Protein AF-A0A7W0VA22-F1 (afdb_monomer_lite)

Secondary structure (DSSP, 8-state):
-HHHHHHHHHHHHHHHHHHHHH-HHHHHHHHHHHHHHHHHHHHHHHHHHHHHHHTTPPPHHHHHHHHHHHHHHHHHHHHHHHHHH-

Structure (mmCIF, N/CA/C/O backbone):
data_AF-A0A7W0VA22-F1
#
_entry.id   AF-A0A7W0VA22-F1
#
loop_
_atom_site.group_PDB
_atom_site.id
_atom_site.type_symbol
_atom_site.label_atom_id
_atom_site.label_alt_id
_atom_site.label_comp_id
_atom_site.label_asym_id
_atom_site.label_entity_id
_atom_site.label_seq_id
_atom_site.pdbx_PDB_ins_code
_atom_site.Cartn_x
_atom_site.Cartn_y
_atom_site.Cartn_z
_atom_site.occupancy
_atom_site.B_iso_or_equiv
_atom_site.auth_seq_id
_atom_site.auth_comp_id
_atom_site.auth_asym_id
_atom_site.auth_atom_id
_atom_site.pdbx_PDB_model_num
ATOM 1 N N . MET A 1 1 ? 1.030 20.598 41.820 1.00 60.75 1 MET A N 1
ATOM 2 C CA . MET A 1 1 ? -0.289 20.333 41.199 1.00 60.75 1 MET A CA 1
ATOM 3 C C . MET A 1 1 ? -0.217 19.308 40.061 1.00 60.75 1 MET A C 1
ATOM 5 O O . MET A 1 1 ? -1.055 18.423 40.040 1.00 60.75 1 MET A O 1
ATOM 9 N N . TRP A 1 2 ? 0.811 19.317 39.197 1.00 71.25 2 TRP A N 1
ATOM 10 C CA . TRP A 1 2 ? 0.985 18.299 38.137 1.00 71.25 2 TRP A CA 1
ATOM 11 C C . TRP A 1 2 ? 1.088 16.851 38.645 1.00 71.25 2 TRP A C 1
ATOM 13 O O . TRP A 1 2 ? 0.376 15.984 38.162 1.00 71.25 2 TRP A O 1
ATOM 23 N N . LYS A 1 3 ? 1.910 16.592 39.674 1.00 75.31 3 LYS A N 1
ATOM 24 C CA . LYS A 1 3 ? 2.084 15.235 40.235 1.00 75.31 3 LYS A CA 1
ATOM 25 C C . LYS A 1 3 ? 0.783 14.627 40.775 1.00 75.31 3 LYS A C 1
ATOM 27 O O . LYS A 1 3 ? 0.572 13.432 40.667 1.00 75.31 3 LYS A O 1
ATOM 32 N N . GLN A 1 4 ? -0.103 15.453 41.327 1.00 75.00 4 GLN A N 1
ATOM 33 C CA . GLN A 1 4 ? -1.375 14.999 41.893 1.00 75.00 4 GLN A CA 1
ATOM 34 C C . GLN A 1 4 ? -2.395 14.673 40.792 1.00 75.00 4 GLN A C 1
ATOM 36 O O . GLN A 1 4 ? -3.077 13.657 40.875 1.00 75.00 4 GLN A O 1
ATOM 41 N N . GLY A 1 5 ? -2.441 15.491 39.733 1.00 73.44 5 GLY A N 1
ATOM 42 C CA . GLY A 1 5 ? -3.232 15.202 38.533 1.00 73.44 5 GLY A CA 1
ATOM 43 C C . GLY A 1 5 ? -2.714 13.984 37.765 1.00 73.44 5 GLY A C 1
ATOM 44 O O . GLY A 1 5 ? -3.513 13.166 37.326 1.00 73.44 5 GLY A O 1
ATOM 45 N N . PHE A 1 6 ? -1.390 13.820 37.674 1.00 78.12 6 PHE A N 1
ATOM 46 C CA . PHE A 1 6 ? -0.760 12.640 37.083 1.00 78.12 6 PHE A CA 1
ATOM 47 C C . PHE A 1 6 ? -1.111 11.370 37.860 1.00 78.12 6 PHE A C 1
ATOM 49 O O . PHE A 1 6 ? -1.583 10.422 37.253 1.00 78.12 6 PHE A O 1
ATOM 56 N N . ASN A 1 7 ? -0.992 11.378 39.191 1.00 80.69 7 ASN A N 1
ATOM 57 C CA . ASN A 1 7 ? -1.345 10.217 40.012 1.00 80.69 7 ASN A CA 1
ATOM 58 C C . ASN A 1 7 ? -2.841 9.871 39.914 1.00 80.69 7 ASN A C 1
ATOM 60 O O . ASN A 1 7 ? -3.201 8.701 39.838 1.00 80.69 7 ASN A O 1
ATOM 64 N N . ALA A 1 8 ? -3.725 10.874 39.881 1.00 77.81 8 ALA A N 1
ATOM 65 C CA . ALA A 1 8 ? -5.158 10.642 39.698 1.00 77.81 8 ALA A CA 1
ATOM 66 C C . ALA A 1 8 ? -5.475 10.061 38.307 1.00 77.81 8 ALA A C 1
ATOM 68 O O . ALA A 1 8 ? -6.292 9.149 38.187 1.00 77.81 8 ALA A O 1
ATOM 69 N N . TRP A 1 9 ? -4.802 10.554 37.264 1.00 77.88 9 TRP A N 1
ATOM 70 C CA . TRP A 1 9 ? -4.917 10.030 35.904 1.00 77.88 9 TRP A CA 1
ATOM 71 C C . TRP A 1 9 ? -4.355 8.611 35.783 1.00 77.88 9 TRP A C 1
ATOM 73 O O . TRP A 1 9 ? -5.003 7.748 35.196 1.00 77.88 9 TRP A O 1
ATOM 83 N N . GLU A 1 10 ? -3.189 8.351 36.368 1.00 77.56 10 GLU A N 1
ATOM 84 C CA . GLU A 1 10 ? -2.536 7.044 36.389 1.00 77.56 10 GLU A CA 1
ATOM 85 C C . GLU A 1 10 ? -3.414 6.021 37.105 1.00 77.56 10 GLU A C 1
ATOM 87 O O . GLU A 1 10 ? -3.638 4.931 36.587 1.00 77.56 10 GLU A O 1
ATOM 92 N N . GLN A 1 11 ? -3.998 6.385 38.245 1.00 82.31 11 GLN A N 1
ATOM 93 C CA . GLN A 1 11 ? -4.858 5.488 39.004 1.00 82.31 11 GLN A CA 1
ATOM 94 C C . GLN A 1 11 ? -6.183 5.200 38.285 1.00 82.31 11 GLN A C 1
ATOM 96 O O . GLN A 1 11 ? -6.624 4.050 38.257 1.00 82.31 11 GLN A O 1
ATOM 101 N N . ALA A 1 12 ? -6.792 6.205 37.650 1.00 76.56 12 ALA A N 1
ATOM 102 C CA . ALA A 1 12 ? -7.999 6.016 36.845 1.00 76.56 12 ALA A CA 1
ATOM 103 C C . ALA A 1 12 ? -7.726 5.174 35.588 1.00 76.56 12 ALA A C 1
ATOM 105 O O . ALA A 1 12 ? -8.495 4.268 35.261 1.00 76.56 12 ALA A O 1
ATOM 106 N N . THR A 1 13 ? -6.608 5.440 34.912 1.00 73.38 13 THR A N 1
ATOM 107 C CA . THR A 1 13 ? -6.193 4.711 33.710 1.00 73.38 13 THR A CA 1
ATOM 108 C C . THR A 1 13 ? -5.830 3.277 34.059 1.00 73.38 13 THR A C 1
ATOM 110 O O . THR A 1 13 ? -6.294 2.371 33.383 1.00 73.38 13 THR A O 1
ATOM 113 N N . SER A 1 14 ? -5.088 3.053 35.144 1.00 71.62 14 SER A N 1
ATOM 114 C CA . SER A 1 14 ? -4.721 1.726 35.644 1.00 71.62 14 SER A CA 1
ATOM 115 C C . SER A 1 14 ? -5.956 0.877 35.945 1.00 71.62 14 SER A C 1
ATOM 117 O O . SER A 1 14 ? -6.095 -0.205 35.386 1.00 71.62 14 SER A O 1
ATOM 119 N N . GLN A 1 15 ? -6.923 1.396 36.707 1.00 73.38 15 GLN A N 1
ATOM 120 C CA . GLN A 1 15 ? -8.149 0.652 37.024 1.00 73.38 15 GLN A CA 1
ATOM 121 C C . GLN A 1 15 ? -9.007 0.351 35.788 1.00 73.38 15 GLN A C 1
ATOM 123 O O . GLN A 1 15 ? -9.666 -0.689 35.722 1.00 73.38 15 GLN A O 1
ATOM 128 N N . TYR A 1 16 ? -9.030 1.257 34.809 1.00 68.12 16 TYR A N 1
ATOM 129 C CA . TYR A 1 16 ? -9.747 1.045 33.555 1.00 68.12 16 TYR A CA 1
ATOM 130 C C . TYR A 1 16 ? -9.035 0.016 32.669 1.00 68.12 16 TYR A C 1
ATOM 132 O O . TYR A 1 16 ? -9.665 -0.914 32.169 1.00 68.12 16 TYR A O 1
ATOM 140 N N . MET A 1 17 ? -7.716 0.143 32.530 1.00 66.88 17 MET A N 1
ATOM 141 C CA . MET A 1 17 ? -6.863 -0.757 31.760 1.00 66.88 17 MET A CA 1
ATOM 142 C C . MET A 1 17 ? -6.891 -2.164 32.353 1.00 66.88 17 MET A C 1
ATOM 144 O O . MET A 1 17 ? -7.046 -3.128 31.615 1.00 66.88 17 MET A O 1
ATOM 148 N N . GLU A 1 18 ? -6.833 -2.290 33.677 1.00 67.94 18 GLU A N 1
ATOM 149 C CA . GLU A 1 18 ? -6.936 -3.563 34.380 1.00 67.94 18 GLU A CA 1
ATOM 150 C C . GLU A 1 18 ? -8.303 -4.200 34.133 1.00 67.94 18 GLU A C 1
ATOM 152 O O . GLU A 1 18 ? -8.346 -5.345 33.709 1.00 67.94 18 GLU A O 1
ATOM 157 N N . LYS A 1 19 ? -9.422 -3.471 34.253 1.00 68.19 19 LYS A N 1
ATOM 158 C CA . LYS A 1 19 ? -10.768 -4.010 33.959 1.00 68.19 19 LYS A CA 1
ATOM 159 C C . LYS A 1 19 ? -10.972 -4.409 32.497 1.00 68.19 19 LYS A C 1
ATOM 161 O O . LYS A 1 19 ? -11.673 -5.381 32.230 1.00 68.19 19 LYS A O 1
ATOM 166 N N . VAL A 1 20 ? -10.390 -3.669 31.554 1.00 66.62 20 VAL A N 1
ATOM 167 C CA . VAL A 1 20 ? -10.479 -3.984 30.121 1.00 66.62 20 VAL A CA 1
ATOM 168 C C . VAL A 1 20 ? -9.582 -5.171 29.770 1.00 66.62 20 VAL A C 1
ATOM 170 O O . VAL A 1 20 ? -10.017 -6.047 29.031 1.00 66.62 20 VAL A O 1
ATOM 173 N N . LEU A 1 21 ? -8.367 -5.240 30.321 1.00 66.62 21 LEU A N 1
ATOM 174 C CA . LEU A 1 21 ? -7.399 -6.305 30.040 1.00 66.62 21 LEU A CA 1
ATOM 175 C C . LEU A 1 21 ? -7.682 -7.607 30.808 1.00 66.62 21 LEU A C 1
ATOM 177 O O . LEU A 1 21 ? -7.342 -8.685 30.331 1.00 66.62 21 LEU A O 1
ATOM 181 N N . SER A 1 22 ? -8.306 -7.530 31.984 1.00 67.62 22 SER A N 1
ATOM 182 C CA . SER A 1 22 ? -8.656 -8.703 32.800 1.00 67.62 22 SER A CA 1
ATOM 183 C C . SER A 1 22 ? -10.020 -9.299 32.455 1.00 67.62 22 SER A C 1
ATOM 185 O O . SER A 1 22 ? -10.321 -10.404 32.904 1.00 67.62 22 SER A O 1
ATOM 187 N N . ASN A 1 23 ? -10.841 -8.616 31.644 1.00 58.75 23 ASN A N 1
ATOM 188 C CA . ASN A 1 23 ? -12.148 -9.118 31.237 1.00 58.75 23 ASN A CA 1
ATOM 189 C C . ASN A 1 23 ? -12.124 -9.684 29.797 1.00 58.75 23 ASN A C 1
ATOM 191 O O . ASN A 1 23 ? -12.270 -8.933 28.824 1.00 58.75 23 ASN A O 1
ATOM 195 N N . PRO A 1 24 ? -11.995 -11.016 29.625 1.00 60.03 24 PRO A N 1
ATOM 196 C CA . PRO A 1 24 ? -11.952 -11.665 28.310 1.00 60.03 24 PRO A CA 1
ATOM 197 C C . PRO A 1 24 ? -13.229 -11.463 27.474 1.00 60.03 24 PRO A C 1
ATOM 199 O O . PRO A 1 24 ? -13.182 -11.602 26.251 1.00 60.03 24 PRO A O 1
ATOM 202 N N . VAL A 1 25 ? -14.347 -11.071 28.101 1.00 62.28 25 VAL A N 1
ATOM 203 C CA . VAL A 1 25 ? -15.619 -10.743 27.429 1.00 62.28 25 VAL A CA 1
ATOM 204 C C . VAL A 1 25 ? -15.526 -9.447 26.613 1.00 62.28 25 VAL A C 1
ATOM 206 O O . VAL A 1 25 ? -16.306 -9.258 25.686 1.00 62.28 25 VAL A O 1
ATOM 209 N N . VAL A 1 26 ? -14.557 -8.568 26.894 1.00 59.84 26 VAL A N 1
ATOM 210 C CA . VAL A 1 26 ? -14.333 -7.333 26.121 1.00 59.84 26 VAL A CA 1
ATOM 211 C C . VAL A 1 26 ? -13.196 -7.519 25.117 1.00 59.84 26 VAL A C 1
ATOM 213 O O . VAL A 1 26 ? -13.340 -7.141 23.958 1.00 59.84 26 VAL A O 1
ATOM 216 N N . LEU A 1 27 ? -12.095 -8.164 25.515 1.00 61.09 27 LEU A N 1
ATOM 217 C CA . LEU A 1 27 ? -10.919 -8.342 24.653 1.00 61.09 27 LEU A CA 1
ATOM 218 C C . LEU A 1 27 ? -11.174 -9.218 23.425 1.00 61.09 27 LEU A C 1
ATOM 220 O O . LEU A 1 27 ? -10.717 -8.883 22.332 1.00 61.09 27 LEU A O 1
ATOM 224 N N . GLY A 1 28 ? -11.904 -10.324 23.585 1.00 64.00 28 GLY A N 1
ATOM 225 C CA . GLY A 1 28 ? -12.197 -11.236 22.479 1.00 64.00 28 GLY A CA 1
ATOM 226 C C . GLY A 1 28 ? -13.088 -10.584 21.414 1.00 64.00 28 GLY A C 1
ATOM 227 O O . GLY A 1 28 ? -12.666 -10.453 20.262 1.00 64.00 28 GLY A O 1
ATOM 228 N N . PRO A 1 29 ? -14.297 -10.115 21.776 1.00 68.88 29 PRO A N 1
ATOM 229 C CA . PRO A 1 29 ? -15.220 -9.497 20.829 1.00 68.88 29 PRO A CA 1
ATOM 230 C C . PRO A 1 29 ? -14.709 -8.171 20.262 1.00 68.88 29 PRO A C 1
ATOM 232 O O . PRO A 1 29 ? -14.827 -7.952 19.059 1.00 68.88 29 PRO A O 1
ATOM 235 N N . ALA A 1 30 ? -14.083 -7.306 21.070 1.00 67.12 30 ALA A N 1
ATOM 236 C CA . ALA A 1 30 ? -13.553 -6.036 20.571 1.00 67.12 30 ALA A CA 1
ATOM 237 C C . ALA A 1 30 ? -12.350 -6.244 19.642 1.00 67.12 30 ALA A C 1
ATOM 239 O O . ALA A 1 30 ? -12.261 -5.590 18.604 1.00 67.12 30 ALA A O 1
ATOM 240 N N . GLY A 1 31 ? -11.460 -7.193 19.957 1.00 67.25 31 GLY A N 1
ATOM 241 C CA . GLY A 1 31 ? -10.353 -7.563 19.076 1.00 67.25 31 GLY A CA 1
ATOM 242 C C . GLY A 1 31 ? -10.842 -8.157 17.754 1.00 67.25 31 GLY A C 1
ATOM 243 O O . GLY A 1 31 ? -10.340 -7.793 16.687 1.00 67.25 31 GLY A O 1
ATOM 244 N N . ALA A 1 32 ? -11.871 -9.008 17.795 1.00 75.44 32 ALA A N 1
ATOM 245 C CA . ALA A 1 32 ? -12.494 -9.568 16.599 1.00 75.44 32 ALA A CA 1
ATOM 246 C C . ALA A 1 32 ? -13.189 -8.491 15.750 1.00 75.44 32 ALA A C 1
ATOM 248 O O . ALA A 1 32 ? -13.006 -8.467 14.533 1.00 75.44 32 ALA A O 1
ATOM 249 N N . MET A 1 33 ? -13.920 -7.562 16.375 1.00 75.88 33 MET A N 1
ATOM 250 C CA . MET A 1 33 ? -14.568 -6.445 15.681 1.00 75.88 33 MET A CA 1
ATOM 251 C C . MET A 1 33 ? -13.555 -5.470 15.081 1.00 75.88 33 MET A C 1
ATOM 253 O O . MET A 1 33 ? -13.705 -5.092 13.923 1.00 75.88 33 MET A O 1
ATOM 257 N N . LEU A 1 34 ? -12.493 -5.106 15.806 1.00 81.25 34 LEU A N 1
ATOM 258 C CA . LEU A 1 34 ? -11.415 -4.269 15.275 1.00 81.25 34 LEU A CA 1
ATOM 259 C C . LEU A 1 34 ? -10.710 -4.962 14.105 1.00 81.25 34 LEU A C 1
ATOM 261 O O . LEU A 1 34 ? -10.474 -4.346 13.070 1.00 81.25 34 LEU A O 1
ATOM 265 N N . THR A 1 35 ? -10.425 -6.258 14.234 1.00 79.31 35 THR A N 1
ATOM 266 C CA . THR A 1 35 ? -9.827 -7.053 13.154 1.00 79.31 35 THR A CA 1
ATOM 267 C C . THR A 1 35 ? -10.737 -7.096 11.930 1.00 79.31 35 THR A C 1
ATOM 269 O O . THR A 1 35 ? -10.266 -6.913 10.808 1.00 79.31 35 THR A O 1
ATOM 272 N N . ALA A 1 36 ? -12.038 -7.312 12.126 1.00 82.88 36 ALA A N 1
ATOM 273 C CA . ALA A 1 36 ? -13.021 -7.298 11.051 1.00 82.88 36 ALA A CA 1
ATOM 274 C C . ALA A 1 36 ? -13.092 -5.916 10.386 1.00 82.88 36 ALA A C 1
ATOM 276 O O . ALA A 1 36 ? -12.978 -5.826 9.168 1.00 82.88 36 ALA A O 1
ATOM 277 N N . ALA A 1 37 ? -13.175 -4.840 11.170 1.00 81.44 37 ALA A N 1
ATOM 278 C CA . ALA A 1 37 ? -13.187 -3.469 10.669 1.00 81.44 37 ALA A CA 1
ATOM 279 C C . ALA A 1 37 ? -11.917 -3.136 9.869 1.00 81.44 37 ALA A C 1
ATOM 281 O O . ALA A 1 37 ? -12.004 -2.577 8.777 1.00 81.44 37 ALA A O 1
ATOM 282 N N . MET A 1 38 ? -10.741 -3.538 10.357 1.00 86.50 38 MET A N 1
ATOM 283 C CA . MET A 1 38 ? -9.467 -3.335 9.665 1.00 86.50 38 MET A CA 1
ATOM 284 C C . MET A 1 38 ? -9.375 -4.140 8.366 1.00 86.50 38 MET A C 1
ATOM 286 O O . MET A 1 38 ? -8.911 -3.608 7.358 1.00 86.50 38 MET A O 1
ATOM 290 N N . LYS A 1 39 ? -9.854 -5.392 8.345 1.00 88.25 39 LYS A N 1
ATOM 291 C CA . LYS A 1 39 ? -9.935 -6.200 7.116 1.00 88.25 39 LYS A CA 1
ATOM 292 C C . LYS A 1 39 ? -10.880 -5.571 6.094 1.00 88.25 39 LYS A C 1
ATOM 294 O O . LYS A 1 39 ? -10.522 -5.483 4.922 1.00 8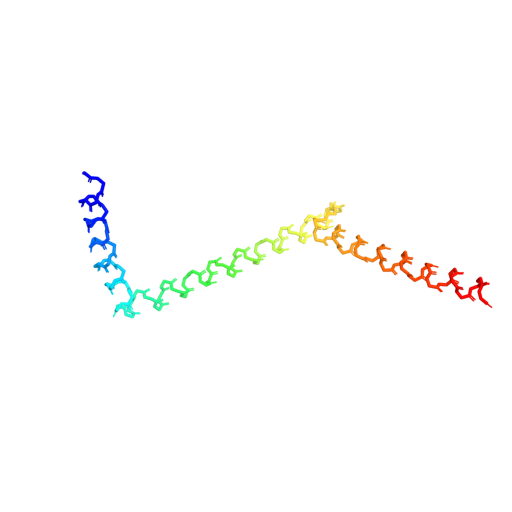8.25 39 LYS A O 1
ATOM 299 N N . THR A 1 40 ? -12.043 -5.094 6.533 1.00 87.31 40 THR A N 1
ATOM 300 C CA . THR A 1 40 ? -13.007 -4.394 5.674 1.00 87.31 40 THR A CA 1
ATOM 301 C C . THR A 1 40 ? -12.414 -3.106 5.113 1.00 87.31 40 THR A C 1
ATOM 303 O O . THR A 1 40 ? -12.491 -2.883 3.908 1.00 87.31 40 THR A O 1
ATOM 306 N N . LYS A 1 41 ? -11.751 -2.296 5.948 1.00 87.88 41 LYS A N 1
ATOM 307 C CA . LYS A 1 41 ? -11.047 -1.085 5.506 1.00 87.88 41 LYS A CA 1
ATOM 308 C C . LYS A 1 41 ? -9.977 -1.411 4.462 1.00 87.88 41 LYS A C 1
ATOM 310 O O . LYS A 1 41 ? -9.971 -0.813 3.396 1.00 87.88 41 LYS A O 1
ATOM 315 N N . ALA A 1 42 ? -9.130 -2.406 4.723 1.00 89.06 42 ALA A N 1
ATOM 316 C CA . ALA A 1 42 ? -8.090 -2.819 3.784 1.00 89.06 42 ALA A CA 1
ATOM 317 C C . ALA A 1 42 ? -8.666 -3.316 2.444 1.00 89.06 42 ALA A C 1
ATOM 319 O O . ALA A 1 42 ? -8.105 -3.041 1.382 1.00 89.06 42 ALA A O 1
ATOM 320 N N . ALA A 1 43 ? -9.794 -4.032 2.474 1.00 87.62 43 ALA A N 1
ATOM 321 C CA . ALA A 1 43 ? -10.493 -4.460 1.266 1.00 87.62 43 ALA A CA 1
ATOM 322 C C . ALA A 1 43 ? -11.081 -3.270 0.488 1.00 87.62 43 ALA A C 1
ATOM 324 O O . ALA A 1 43 ? -10.950 -3.228 -0.735 1.00 87.62 43 ALA A O 1
ATOM 325 N N . ALA A 1 44 ? -11.668 -2.292 1.182 1.00 83.50 44 ALA A N 1
ATOM 326 C CA . ALA A 1 44 ? -12.186 -1.065 0.581 1.00 83.50 44 ALA A CA 1
ATOM 327 C C . ALA A 1 44 ? -11.069 -0.223 -0.055 1.00 83.50 44 ALA A C 1
ATOM 329 O O . ALA A 1 44 ? -11.192 0.175 -1.211 1.00 83.50 44 ALA A O 1
ATOM 330 N N . ASP A 1 45 ? -9.945 -0.039 0.643 1.00 83.44 45 ASP A N 1
ATOM 331 C CA . ASP A 1 45 ? -8.770 0.670 0.123 1.00 83.44 45 ASP A CA 1
ATOM 332 C C . ASP A 1 45 ? -8.230 -0.013 -1.145 1.00 83.44 45 ASP A C 1
ATOM 334 O O . ASP A 1 45 ? -7.902 0.647 -2.134 1.00 83.44 45 ASP A O 1
ATOM 338 N N . LYS A 1 46 ? -8.197 -1.354 -1.163 1.00 83.38 46 LYS A N 1
ATOM 339 C CA . LYS A 1 46 ? -7.791 -2.136 -2.339 1.00 83.38 46 LYS A CA 1
ATOM 340 C C . LYS A 1 46 ? -8.778 -1.994 -3.498 1.00 83.38 46 LYS A C 1
ATOM 342 O O . LYS A 1 46 ? -8.341 -1.869 -4.639 1.00 83.38 46 LYS A O 1
ATOM 347 N N . ALA A 1 47 ? -10.082 -2.008 -3.228 1.00 84.81 47 ALA A N 1
ATOM 348 C CA . ALA A 1 47 ? -11.111 -1.824 -4.249 1.00 84.81 47 ALA A CA 1
ATOM 349 C C . ALA A 1 47 ? -11.066 -0.410 -4.844 1.00 84.81 47 ALA A C 1
ATOM 351 O O . ALA A 1 47 ? -11.150 -0.257 -6.058 1.00 84.81 47 ALA A O 1
ATOM 352 N N . MET A 1 48 ? -10.856 0.609 -4.010 1.00 83.56 48 MET A N 1
ATOM 353 C CA . MET A 1 48 ? -10.695 1.991 -4.453 1.00 83.56 48 MET A CA 1
ATOM 354 C C . MET A 1 48 ? -9.425 2.160 -5.290 1.00 83.56 48 MET A C 1
ATOM 356 O O . MET A 1 48 ? -9.478 2.724 -6.376 1.00 83.56 48 MET A O 1
ATOM 360 N N . SER A 1 49 ? -8.300 1.595 -4.848 1.00 78.50 49 SER A N 1
ATOM 361 C CA . SER A 1 49 ? -7.065 1.559 -5.639 1.00 78.50 49 SER A CA 1
ATOM 362 C C . SER A 1 49 ? -7.266 0.862 -6.986 1.00 78.50 49 SER A C 1
ATOM 364 O O . S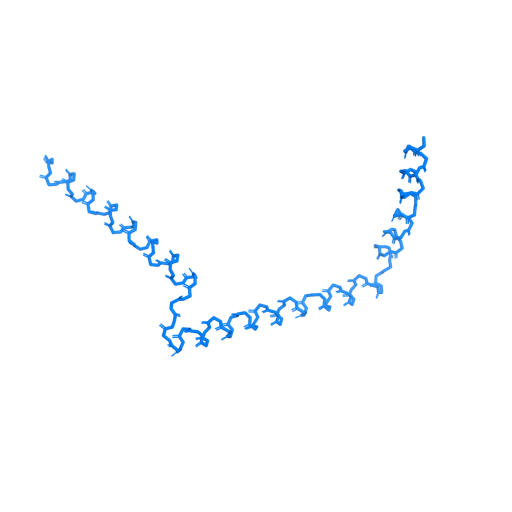ER A 1 49 ? -6.789 1.367 -8.001 1.00 78.50 49 SER A O 1
ATOM 366 N N . ALA A 1 50 ? -7.982 -0.265 -7.012 1.00 79.88 50 ALA A N 1
ATOM 367 C CA . ALA A 1 50 ? -8.297 -0.966 -8.248 1.00 79.88 50 ALA A CA 1
ATOM 368 C C . ALA A 1 50 ? -9.176 -0.103 -9.157 1.00 79.88 50 ALA A C 1
ATOM 370 O O . ALA A 1 50 ? -8.826 0.071 -10.312 1.00 79.88 50 ALA A O 1
ATOM 371 N N . TRP A 1 51 ? -10.239 0.510 -8.629 1.00 80.44 51 TRP A N 1
ATOM 372 C CA . TRP A 1 51 ? -11.124 1.417 -9.367 1.00 80.44 51 TRP A CA 1
ATOM 373 C C . TRP A 1 51 ? -10.371 2.587 -10.006 1.00 80.44 51 TRP A C 1
ATOM 375 O O . TRP A 1 51 ? -10.583 2.909 -11.173 1.00 80.44 51 TRP A O 1
ATOM 385 N N . TRP A 1 52 ? -9.457 3.206 -9.257 1.00 77.94 52 TRP A N 1
ATOM 386 C CA . TR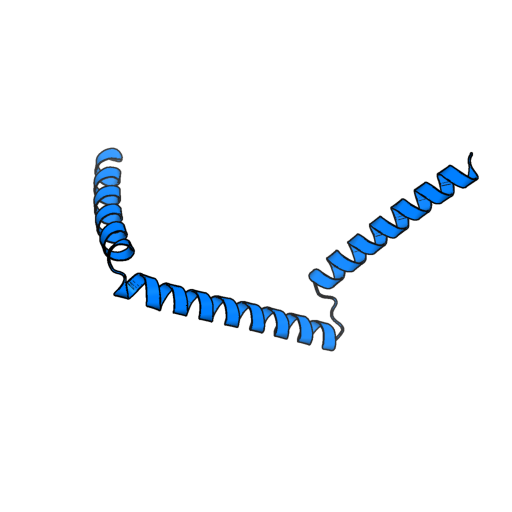P A 1 52 ? -8.629 4.305 -9.753 1.00 77.94 52 TRP A CA 1
ATOM 387 C C . TRP A 1 52 ? -7.700 3.830 -10.872 1.00 77.94 52 TRP A C 1
ATOM 389 O O . TRP A 1 52 ? -7.569 4.511 -11.887 1.00 77.94 52 TRP A O 1
ATOM 399 N N . SER A 1 53 ? -7.144 2.623 -10.732 1.00 73.44 53 SER A N 1
ATOM 400 C CA . SER A 1 53 ? -6.372 1.965 -11.785 1.00 73.44 53 SER A CA 1
ATOM 401 C C . SER A 1 53 ? -7.223 1.673 -13.030 1.00 73.44 53 SER A C 1
ATOM 403 O O . SER A 1 53 ? -6.763 1.926 -14.141 1.00 73.44 53 SER A O 1
ATOM 405 N N . THR A 1 54 ? -8.482 1.236 -12.880 1.00 75.25 54 THR A N 1
ATOM 406 C CA . THR A 1 54 ? -9.390 0.968 -14.012 1.00 75.25 54 THR A CA 1
ATOM 407 C C . THR A 1 54 ? -9.787 2.232 -14.773 1.00 75.25 54 THR A C 1
ATOM 409 O O . THR A 1 54 ? -10.006 2.169 -15.978 1.00 75.25 54 THR A O 1
ATOM 412 N N . ILE A 1 55 ? -9.864 3.381 -14.093 1.00 81.38 55 ILE A N 1
ATOM 413 C CA . ILE A 1 55 ? -10.112 4.697 -14.714 1.00 81.38 55 ILE A CA 1
ATOM 414 C C . ILE A 1 55 ? -8.816 5.294 -15.305 1.00 81.38 55 ILE A C 1
ATOM 416 O O . ILE A 1 55 ? -8.827 6.359 -15.916 1.00 81.38 55 ILE A O 1
ATOM 420 N N . GLY A 1 56 ? -7.688 4.586 -15.190 1.00 68.75 56 GLY A N 1
ATOM 421 C CA . GLY A 1 56 ? -6.414 4.979 -15.788 1.00 68.75 56 GLY A CA 1
ATOM 422 C C . GLY A 1 56 ? -5.620 5.990 -14.961 1.00 68.75 56 GLY A C 1
ATOM 423 O O . GLY A 1 56 ? -4.646 6.547 -15.464 1.00 68.75 56 GLY A O 1
ATOM 424 N N . LEU A 1 57 ? -5.995 6.227 -13.699 1.00 75.31 57 LEU A N 1
ATOM 425 C CA . LEU A 1 57 ? -5.219 7.067 -12.792 1.00 75.31 57 LEU A CA 1
ATOM 426 C C . LEU A 1 57 ? -4.132 6.221 -12.106 1.00 75.31 57 LEU A C 1
ATOM 428 O O . LEU A 1 57 ? -4.458 5.282 -11.373 1.00 75.31 57 LEU A O 1
ATOM 432 N N . PRO A 1 58 ? -2.837 6.533 -12.308 1.00 70.00 58 PRO A N 1
ATOM 433 C CA . PRO A 1 58 ? -1.756 5.802 -11.661 1.00 70.00 58 PRO A CA 1
ATOM 434 C C . PRO A 1 58 ? -1.823 6.003 -10.147 1.00 70.00 58 PRO A C 1
ATOM 436 O O . PRO A 1 58 ? -1.774 7.129 -9.647 1.00 70.00 58 PRO A O 1
ATOM 439 N N . THR A 1 59 ? -1.924 4.902 -9.401 1.00 79.00 59 THR A N 1
ATOM 440 C CA . THR A 1 59 ? -1.973 4.958 -7.939 1.00 79.00 59 THR A CA 1
ATOM 441 C C . THR A 1 59 ? -0.576 5.190 -7.362 1.00 79.00 59 THR A C 1
ATOM 443 O O . THR A 1 59 ? 0.433 4.873 -7.993 1.00 79.00 59 THR A O 1
ATOM 446 N N . ARG A 1 60 ? -0.486 5.692 -6.124 1.00 78.69 60 ARG A N 1
ATOM 447 C CA . ARG A 1 60 ? 0.804 5.856 -5.423 1.00 78.69 60 ARG A CA 1
ATOM 448 C C . ARG A 1 60 ? 1.631 4.561 -5.408 1.00 78.69 60 ARG A C 1
ATOM 450 O O . ARG A 1 60 ? 2.840 4.594 -5.604 1.00 78.69 60 ARG A O 1
ATOM 457 N N . ARG A 1 61 ? 0.972 3.410 -5.239 1.00 78.38 61 ARG A N 1
ATOM 458 C CA . ARG A 1 61 ? 1.619 2.091 -5.264 1.00 78.38 61 ARG A CA 1
ATOM 459 C C . ARG A 1 61 ? 2.205 1.760 -6.638 1.00 78.38 61 ARG A C 1
ATOM 461 O O . ARG A 1 61 ? 3.282 1.170 -6.720 1.00 78.38 61 ARG A O 1
ATOM 468 N N . ASP A 1 62 ? 1.514 2.137 -7.708 1.00 80.06 62 ASP A N 1
ATOM 469 C CA . ASP A 1 62 ? 2.010 1.948 -9.072 1.00 80.06 62 ASP A CA 1
ATOM 470 C C . ASP A 1 62 ? 3.200 2.867 -9.360 1.00 80.06 62 ASP A C 1
ATOM 472 O O . ASP A 1 62 ? 4.162 2.439 -9.996 1.00 80.06 62 ASP A O 1
ATOM 476 N N . GLN A 1 63 ? 3.188 4.093 -8.826 1.00 84.19 63 GLN A N 1
ATOM 477 C CA . GLN A 1 63 ? 4.317 5.024 -8.914 1.00 84.19 63 GLN A CA 1
ATOM 478 C C . GLN A 1 63 ? 5.556 4.478 -8.198 1.00 84.19 63 GLN A C 1
ATOM 480 O O . GLN A 1 63 ? 6.630 4.431 -8.793 1.00 84.19 63 GLN A O 1
ATOM 485 N N . GLU A 1 64 ? 5.410 3.990 -6.964 1.00 88.25 64 GLU A N 1
ATOM 486 C CA . GLU A 1 64 ? 6.507 3.376 -6.203 1.00 88.25 64 GLU A CA 1
ATOM 487 C C . GLU A 1 64 ? 7.081 2.149 -6.930 1.00 88.25 64 GLU A C 1
ATOM 489 O O . GLU A 1 64 ? 8.298 1.977 -7.016 1.00 88.25 64 GLU A O 1
ATOM 494 N N . ARG A 1 65 ? 6.221 1.317 -7.532 1.00 88.12 65 ARG A N 1
ATOM 495 C CA . 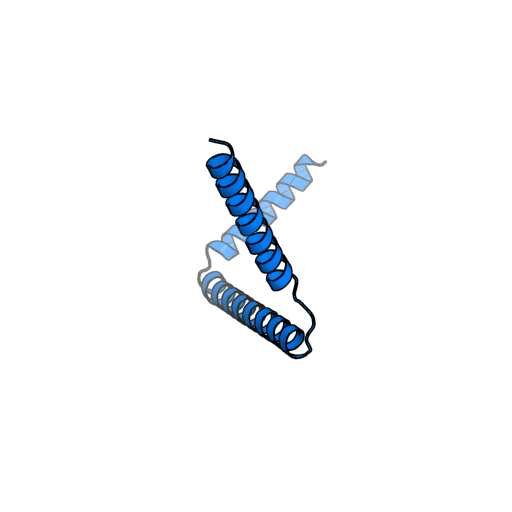ARG A 1 65 ? 6.657 0.152 -8.314 1.00 88.12 65 ARG A CA 1
ATOM 496 C C . ARG A 1 65 ? 7.402 0.549 -9.588 1.00 88.12 65 ARG A C 1
ATOM 498 O O . ARG A 1 65 ? 8.389 -0.099 -9.932 1.00 88.12 65 ARG A O 1
ATOM 505 N N . SER A 1 66 ? 6.929 1.572 -10.294 1.00 87.44 66 SER A N 1
ATOM 506 C CA . SER A 1 66 ? 7.590 2.095 -11.492 1.00 87.44 66 SER A CA 1
ATOM 507 C C . SER A 1 66 ? 8.943 2.716 -11.154 1.00 87.44 66 SER A C 1
ATOM 509 O O . SER A 1 66 ? 9.929 2.379 -11.802 1.00 87.44 66 SER A O 1
ATOM 511 N N . LEU A 1 67 ? 9.023 3.518 -10.088 1.00 92.62 67 LEU A N 1
ATOM 512 C CA . LEU A 1 67 ? 10.281 4.077 -9.581 1.00 92.62 67 LEU A CA 1
ATOM 513 C C . LEU A 1 67 ? 11.284 2.984 -9.207 1.00 92.62 67 LEU A C 1
ATOM 515 O O . LEU A 1 67 ? 12.442 3.044 -9.606 1.00 92.62 67 LEU A O 1
ATOM 519 N N . HIS A 1 68 ? 10.840 1.938 -8.508 1.00 94.56 68 HIS A N 1
ATOM 520 C CA . HIS A 1 68 ? 11.720 0.829 -8.153 1.00 94.56 68 HIS A CA 1
ATOM 521 C C . HIS A 1 68 ? 12.298 0.119 -9.388 1.00 94.56 68 HIS A C 1
ATOM 523 O O . HIS A 1 68 ? 13.487 -0.193 -9.429 1.00 94.56 68 HIS A O 1
ATOM 529 N N . LYS A 1 69 ? 11.475 -0.103 -10.421 1.00 93.81 69 LYS A N 1
ATOM 530 C CA . LYS A 1 69 ? 11.939 -0.689 -11.687 1.00 93.81 69 LYS A CA 1
ATOM 531 C C . LYS A 1 69 ? 12.905 0.229 -12.435 1.00 93.81 69 LYS A C 1
ATOM 533 O O . LYS A 1 69 ? 13.860 -0.279 -13.011 1.00 93.81 69 LYS A O 1
ATOM 538 N N . LEU A 1 70 ? 12.672 1.543 -12.423 1.00 95.06 70 LEU A N 1
ATOM 539 C CA . LEU A 1 70 ? 13.582 2.519 -13.028 1.00 95.06 70 LEU A CA 1
ATOM 540 C C . LEU A 1 70 ? 14.955 2.480 -12.354 1.00 95.06 70 LEU A C 1
ATOM 542 O O . LEU A 1 70 ? 15.950 2.313 -13.050 1.00 95.06 70 LEU A O 1
ATOM 546 N N . ASN A 1 71 ? 15.003 2.492 -11.020 1.00 95.50 71 ASN A N 1
ATOM 547 C CA . ASN A 1 71 ? 16.266 2.376 -10.282 1.00 95.50 71 ASN A CA 1
ATOM 548 C C . ASN A 1 71 ? 16.995 1.060 -10.594 1.00 95.50 71 ASN A C 1
ATOM 550 O O . ASN A 1 71 ? 18.216 1.027 -10.723 1.00 95.50 71 ASN A O 1
ATOM 554 N N . GLN A 1 72 ? 16.256 -0.044 -10.742 1.00 95.56 72 GLN A N 1
ATOM 555 C CA . GLN A 1 72 ? 16.856 -1.328 -11.102 1.00 95.56 72 GLN A CA 1
ATOM 556 C C . GLN A 1 72 ? 17.431 -1.327 -12.527 1.00 95.56 72 GLN A C 1
ATOM 558 O O . GLN A 1 72 ? 18.462 -1.955 -12.769 1.00 95.56 72 GLN A O 1
ATOM 563 N N . LEU A 1 73 ? 16.771 -0.655 -13.473 1.00 95.81 73 LEU A N 1
ATOM 564 C CA . LEU A 1 73 ? 17.288 -0.493 -14.831 1.00 95.81 73 LEU A CA 1
ATOM 565 C C . LEU A 1 73 ? 18.539 0.382 -14.845 1.00 95.81 73 LEU A C 1
ATOM 567 O O . LEU A 1 73 ? 19.516 0.001 -15.479 1.00 95.81 73 LEU A O 1
ATOM 571 N N . GLU A 1 74 ? 18.526 1.496 -14.116 1.00 94.62 74 GLU A N 1
ATOM 572 C CA . GLU A 1 74 ? 19.677 2.388 -13.980 1.00 94.62 74 GLU A CA 1
ATOM 573 C C . GLU A 1 74 ? 20.896 1.642 -13.414 1.00 94.62 74 GLU A C 1
ATOM 575 O O . GLU A 1 74 ? 21.966 1.671 -14.013 1.00 94.62 74 GLU A O 1
ATOM 580 N N . SER A 1 75 ? 20.719 0.868 -12.338 1.00 95.56 75 SER A N 1
ATOM 581 C CA . SER A 1 75 ? 21.795 0.041 -11.773 1.00 95.56 75 SER A CA 1
ATOM 582 C C . SER A 1 75 ? 22.377 -0.942 -12.792 1.00 95.56 75 SER A C 1
ATOM 584 O O . SER A 1 75 ? 23.591 -1.049 -12.914 1.00 95.56 75 SER A O 1
ATOM 586 N N . ARG A 1 76 ? 21.530 -1.632 -13.566 1.00 95.19 76 ARG A N 1
ATOM 587 C CA . ARG A 1 76 ? 22.003 -2.571 -14.597 1.00 95.19 76 ARG A CA 1
ATOM 588 C C . ARG A 1 76 ? 22.721 -1.869 -15.745 1.00 95.19 76 ARG A C 1
ATOM 590 O O . ARG A 1 76 ? 23.609 -2.467 -16.345 1.00 95.19 76 ARG A O 1
ATOM 597 N N . LEU A 1 77 ? 22.314 -0.646 -16.083 1.00 94.31 77 LEU A N 1
ATOM 598 C CA . LEU A 1 77 ? 22.996 0.161 -17.090 1.00 94.31 77 LEU A CA 1
ATOM 599 C C . LEU A 1 77 ? 24.391 0.556 -16.612 1.00 94.31 77 LEU A C 1
ATOM 601 O O . LEU A 1 77 ? 25.332 0.387 -17.380 1.00 94.31 77 LEU A O 1
ATOM 605 N N . TYR A 1 78 ? 24.541 0.979 -15.354 1.00 94.31 78 TYR A N 1
ATOM 606 C CA . TYR A 1 78 ? 25.861 1.255 -14.784 1.00 94.31 78 TYR A CA 1
ATOM 607 C C . TYR A 1 78 ? 26.757 0.012 -14.776 1.00 94.31 78 TYR A C 1
ATOM 609 O O . TYR A 1 78 ? 27.896 0.091 -15.227 1.00 94.31 78 TYR A O 1
ATOM 617 N N . ASP A 1 79 ? 26.237 -1.152 -14.374 1.00 94.19 79 ASP A N 1
ATOM 618 C CA . ASP A 1 79 ? 27.008 -2.405 -14.387 1.00 94.19 79 ASP A CA 1
ATOM 619 C C . ASP A 1 79 ? 27.479 -2.787 -15.805 1.00 94.19 79 ASP A C 1
ATOM 621 O O . ASP A 1 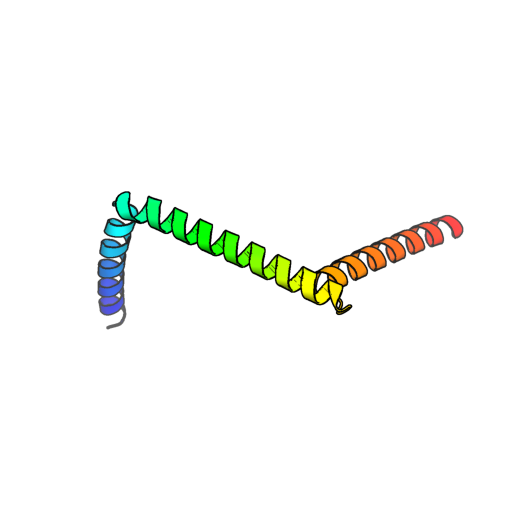79 ? 28.562 -3.344 -15.996 1.00 94.19 79 ASP A O 1
ATOM 625 N N . LEU A 1 80 ? 26.645 -2.538 -16.821 1.00 93.81 80 LEU A N 1
ATOM 626 C CA . LEU A 1 80 ? 26.997 -2.782 -18.221 1.00 93.81 80 LEU A CA 1
ATOM 627 C C . LEU A 1 80 ? 28.012 -1.761 -18.736 1.00 93.81 80 LEU A C 1
ATOM 629 O O . LEU A 1 80 ? 28.924 -2.141 -19.467 1.00 93.81 80 LEU A O 1
ATOM 633 N N . GLU A 1 81 ? 27.875 -0.493 -18.352 1.00 91.38 81 GLU A N 1
ATOM 634 C CA . GLU A 1 81 ? 28.841 0.550 -18.687 1.00 91.38 81 GLU A CA 1
ATOM 635 C C . GLU A 1 81 ? 30.225 0.226 -18.108 1.00 91.38 81 GLU A C 1
ATOM 637 O O . GLU A 1 81 ? 31.229 0.330 -18.814 1.00 91.38 81 GLU A O 1
ATOM 642 N N . GLU A 1 82 ? 30.285 -0.240 -16.860 1.00 89.44 82 GLU A N 1
ATOM 643 C CA . GLU A 1 82 ? 31.533 -0.641 -16.210 1.00 89.44 82 GLU A CA 1
ATOM 6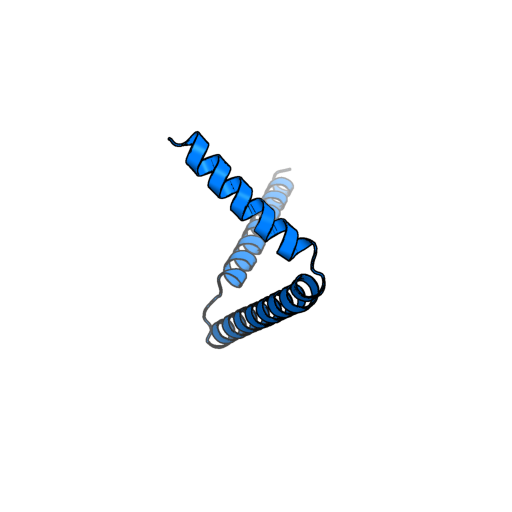44 C C . GLU A 1 82 ? 32.200 -1.822 -16.934 1.00 89.44 82 GLU A C 1
ATOM 646 O O . GLU A 1 82 ? 33.400 -1.779 -17.210 1.00 89.44 82 GLU A O 1
ATOM 651 N N . LYS A 1 83 ? 31.417 -2.831 -17.339 1.00 88.75 83 LYS A N 1
ATOM 652 C CA . LYS A 1 83 ? 31.901 -4.003 -18.095 1.00 88.75 83 LYS A CA 1
ATOM 653 C C . LYS A 1 83 ? 32.375 -3.701 -19.511 1.00 88.75 83 LYS A C 1
ATOM 655 O O . LYS A 1 83 ? 33.153 -4.471 -20.048 1.00 88.75 83 LYS A O 1
ATOM 660 N N . ILE A 1 84 ? 31.856 -2.653 -20.148 1.00 87.44 84 ILE A N 1
ATOM 661 C CA . ILE A 1 84 ? 32.322 -2.218 -21.475 1.00 87.44 84 ILE A CA 1
ATOM 662 C C . ILE A 1 84 ? 33.620 -1.413 -21.348 1.00 87.44 84 ILE A C 1
ATOM 664 O O . ILE A 1 84 ? 34.431 -1.386 -22.271 1.00 87.44 84 ILE A O 1
ATOM 668 N N . ARG A 1 85 ? 33.801 -0.721 -20.220 1.00 77.38 85 ARG A N 1
ATOM 669 C CA . ARG A 1 85 ? 34.983 0.100 -19.944 1.00 77.38 85 ARG A CA 1
ATOM 670 C C . ARG A 1 85 ? 36.189 -0.725 -19.466 1.00 77.38 85 ARG A C 1
ATOM 672 O O . ARG A 1 85 ? 37.305 -0.213 -19.535 1.00 77.38 85 ARG A O 1
ATOM 679 N N . THR A 1 86 ? 35.969 -1.950 -18.982 1.00 60.59 86 THR A N 1
ATOM 680 C CA . THR A 1 86 ? 37.009 -2.925 -18.595 1.00 60.59 86 THR A CA 1
ATOM 681 C C . THR A 1 86 ? 37.277 -3.937 -19.698 1.00 60.59 86 THR A C 1
ATOM 683 O O . THR A 1 86 ? 38.456 -4.338 -19.819 1.00 60.59 86 THR A O 1
#

Sequence (86 aa):
MWKQGFNAWEQATSQYMEKVLSNPVVLGPAGAMLTAAMKTKAAADKAMSAWWSTIGLPTRRDQERSLHKLNQLESRLYDLEEKIRT

Foldseek 3Di:
DVVVVVVVVCVVCVVVCCVCVVDPVNCVVVVVVVVVVVVVVVVVVVVVCVVCVVVVNQDPVNVVVVVVVVVVVVVVVVVVVVVVVD

pLDDT: mean 79.45, std 10.35, range [58.75, 95.81]

Radius of gyration: 26.12 Å; chains: 1; bounding box: 53×32×63 Å